Protein AF-A0A7S1JYP1-F1 (afdb_monomer)

Sequence (122 aa):
GSSADLWTPLATRCASAFRPQTQTCSFSGLKSCHGVPVICVLLDPFLTWFFDGTLLARMRSGRLEVVKGGKWDACSYRCSDGTTTKPLWLRCWTALEDPSFLRMSFDELRRRPPPQQTCTRQ

Nearest PDB structures (foldseek):
  8iwl-assembly1_A  TM=4.682E-01  e=1.081E+00  Acinetobacter baumannii
  4xf6-assembly1_A  TM=5.255E-01  e=4.972E+00  Thermococcus kodakarensis KOD1

Mean predicted aligned error: 10.31 Å

Radius of gyration: 16.15 Å; Cα contacts (8 Å, |Δi|>4): 175; chains: 1; bounding box: 33×37×52 Å

Secondary structure (DSSP, 8-state):
---------EEEEE-SEEETTTTEEEE--GGGGTT-SEEEEEETTTEEEEEEHHHHHT-TTS-EEEETTSTTSSTTTB---S---S-HHHHHHHHHH-TTS-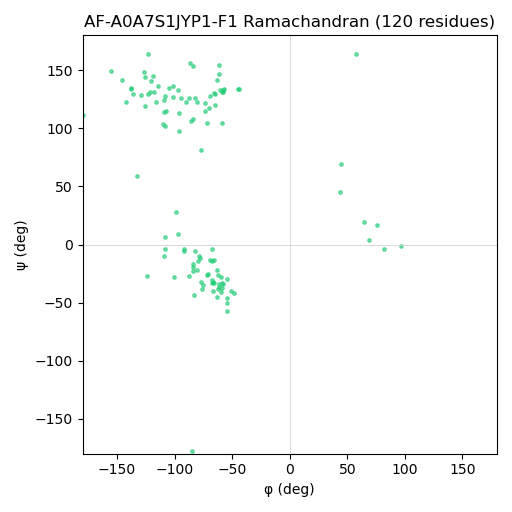HHHHHHHHTSPPPP------

pLDDT: mean 71.02, std 16.49, range [30.97, 91.56]

Structure (mmCIF, N/CA/C/O backbone):
data_AF-A0A7S1JYP1-F1
#
_entry.id   AF-A0A7S1JYP1-F1
#
loop_
_atom_site.group_PDB
_atom_site.id
_atom_site.type_symbol
_atom_site.label_atom_id
_atom_site.label_alt_id
_atom_site.label_comp_id
_atom_site.label_asym_id
_atom_site.label_entity_id
_atom_site.label_seq_id
_atom_site.pdbx_PDB_ins_code
_atom_site.Cartn_x
_atom_site.Cartn_y
_atom_site.Cartn_z
_atom_site.occupancy
_atom_site.B_iso_or_equiv
_atom_site.auth_seq_id
_atom_site.auth_comp_id
_atom_site.auth_asym_id
_atom_site.auth_atom_id
_atom_site.pdbx_PDB_model_num
ATOM 1 N N . GLY A 1 1 ? -0.613 21.383 25.897 1.00 31.00 1 GLY A N 1
ATOM 2 C CA . GLY A 1 1 ? 0.145 20.124 25.777 1.00 31.00 1 GLY A CA 1
ATOM 3 C C . GLY A 1 1 ? -0.118 19.564 24.403 1.00 31.00 1 GLY A C 1
ATOM 4 O O . GLY A 1 1 ? -1.269 19.602 23.993 1.00 31.00 1 GLY A O 1
ATOM 5 N N . SER A 1 2 ? 0.939 19.190 23.683 1.00 35.41 2 SER A N 1
ATOM 6 C CA . SER A 1 2 ? 0.939 18.833 22.260 1.00 35.41 2 SER A CA 1
ATOM 7 C C . SER A 1 2 ? -0.200 17.912 21.829 1.00 35.41 2 SER A C 1
ATOM 9 O O . SER A 1 2 ? -0.479 16.898 22.456 1.00 35.41 2 SER A O 1
ATOM 11 N N . SER A 1 3 ? -0.807 18.303 20.710 1.00 38.47 3 SER A N 1
ATOM 12 C CA . SER A 1 3 ? -1.856 17.616 19.966 1.00 38.47 3 SER A CA 1
ATOM 13 C C . SER A 1 3 ? -1.275 16.457 19.148 1.00 38.47 3 SER A C 1
ATOM 15 O O . SER A 1 3 ? -1.032 16.584 17.950 1.00 38.47 3 SER A O 1
ATOM 17 N N . ALA A 1 4 ? -1.051 15.334 19.804 1.00 41.31 4 ALA A N 1
ATOM 18 C CA . ALA A 1 4 ? -0.866 14.016 19.209 1.00 41.31 4 ALA A CA 1
ATOM 19 C C . ALA A 1 4 ? -1.582 13.088 20.210 1.00 41.31 4 ALA A C 1
ATOM 21 O O . ALA A 1 4 ? -1.409 13.248 21.409 1.00 41.31 4 ALA A O 1
ATOM 22 N N . ASP A 1 5 ? -2.575 12.270 19.890 1.00 46.22 5 ASP A N 1
ATOM 23 C CA . ASP A 1 5 ? -2.502 11.135 18.994 1.00 46.22 5 ASP A CA 1
ATOM 24 C C . ASP A 1 5 ? -3.904 10.509 18.931 1.00 46.22 5 ASP A C 1
ATOM 26 O O . ASP A 1 5 ? -4.370 9.908 19.895 1.00 46.22 5 ASP A O 1
ATOM 30 N N . LEU A 1 6 ? -4.581 10.610 17.792 1.00 43.78 6 LEU A N 1
ATOM 31 C CA . LEU A 1 6 ? -5.708 9.734 17.448 1.00 43.78 6 LEU A CA 1
ATOM 32 C C . LEU A 1 6 ? -5.481 9.257 16.015 1.00 43.78 6 LEU A C 1
ATOM 34 O O . LEU A 1 6 ? -6.247 9.534 15.097 1.00 43.78 6 LEU A O 1
ATOM 38 N N . TRP A 1 7 ? -4.347 8.588 15.811 1.00 53.94 7 TRP A N 1
ATOM 39 C CA . TRP A 1 7 ? -4.031 7.968 14.534 1.00 53.94 7 TRP A CA 1
ATOM 40 C C . TRP A 1 7 ? -4.974 6.785 14.331 1.00 53.94 7 TRP A C 1
ATOM 42 O O . TRP A 1 7 ? -5.097 5.916 15.196 1.00 53.94 7 TRP A O 1
ATOM 52 N N . THR A 1 8 ? -5.646 6.742 13.181 1.00 56.34 8 THR A N 1
ATOM 53 C CA . THR A 1 8 ? -6.283 5.523 12.680 1.00 56.34 8 THR A CA 1
ATOM 54 C C . THR A 1 8 ? -5.308 4.357 12.858 1.00 56.34 8 THR A C 1
ATOM 56 O O . THR A 1 8 ? -4.138 4.526 12.502 1.00 56.34 8 THR A O 1
ATOM 59 N N . PRO A 1 9 ? -5.730 3.191 13.386 1.00 65.12 9 PRO A N 1
ATOM 60 C CA . PRO A 1 9 ? -4.836 2.049 13.483 1.00 65.12 9 PRO A CA 1
ATOM 61 C C . PRO A 1 9 ? -4.357 1.691 12.073 1.00 65.12 9 PRO A C 1
ATOM 63 O O . PRO A 1 9 ? -5.117 1.175 11.256 1.00 65.12 9 PRO A O 1
ATOM 66 N N . LEU A 1 10 ? -3.105 2.042 11.787 1.00 74.19 10 LEU A N 1
ATOM 67 C CA . LEU A 1 10 ? -2.407 1.761 10.545 1.00 74.19 10 LEU A CA 1
ATOM 68 C C . LEU A 1 10 ? -1.386 0.679 10.856 1.00 74.19 10 LEU A C 1
ATOM 70 O O . LEU A 1 10 ? -0.441 0.900 11.615 1.00 74.19 10 LEU A O 1
ATOM 74 N N . ALA A 1 11 ? -1.565 -0.499 10.271 1.00 82.31 11 ALA A N 1
ATOM 75 C CA . ALA A 1 11 ? -0.543 -1.527 10.361 1.00 82.31 11 ALA A CA 1
ATOM 76 C C . ALA A 1 11 ? 0.454 -1.340 9.224 1.00 82.31 11 ALA A C 1
ATOM 78 O O . ALA A 1 11 ? 0.078 -1.326 8.054 1.00 82.31 11 ALA A O 1
ATOM 79 N N . THR A 1 12 ? 1.731 -1.252 9.576 1.00 82.00 12 THR A N 1
ATOM 80 C CA . THR A 1 12 ? 2.818 -1.110 8.607 1.00 82.00 12 THR A CA 1
ATOM 81 C C . THR A 1 12 ? 3.575 -2.426 8.462 1.00 82.00 12 THR A C 1
ATOM 83 O O . THR A 1 12 ? 3.877 -3.089 9.462 1.00 82.00 12 THR A O 1
ATOM 86 N N . ARG A 1 13 ? 3.875 -2.841 7.228 1.00 86.31 13 ARG A N 1
ATOM 87 C CA . ARG A 1 13 ? 4.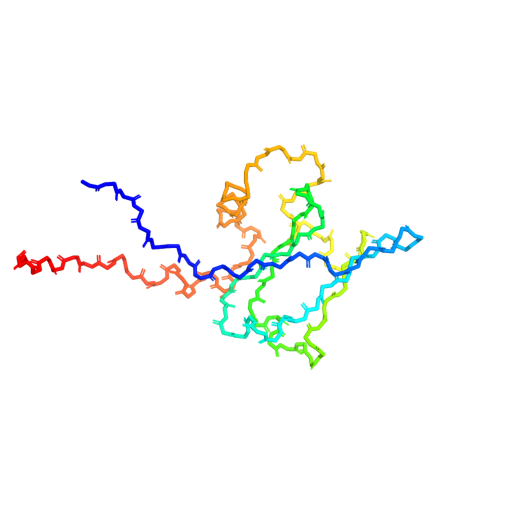623 -4.073 6.935 1.00 86.31 13 ARG A CA 1
ATOM 88 C C . ARG A 1 13 ? 5.672 -3.841 5.853 1.00 86.31 13 ARG A C 1
ATOM 90 O O . ARG A 1 13 ? 5.373 -3.330 4.780 1.00 86.31 13 ARG A O 1
ATOM 97 N N . CYS A 1 14 ? 6.901 -4.259 6.120 1.00 86.19 14 CYS A N 1
ATOM 98 C CA . CYS A 1 14 ? 7.966 -4.235 5.123 1.00 86.19 14 CYS A CA 1
ATOM 99 C C . CYS A 1 14 ? 7.911 -5.490 4.247 1.00 86.19 14 CYS A C 1
ATOM 101 O O . CYS A 1 14 ? 7.426 -6.543 4.676 1.00 86.19 14 CYS A O 1
ATOM 103 N N . ALA A 1 15 ? 8.415 -5.377 3.021 1.00 87.88 15 ALA A N 1
ATOM 104 C CA . ALA A 1 15 ? 8.584 -6.516 2.133 1.00 87.88 15 ALA A CA 1
ATOM 105 C C . ALA A 1 15 ? 9.489 -7.563 2.793 1.00 87.88 15 ALA A C 1
ATOM 107 O O . ALA A 1 15 ? 10.568 -7.246 3.290 1.00 87.88 15 ALA A O 1
ATOM 108 N N . SER A 1 16 ? 9.048 -8.818 2.789 1.00 88.75 16 SER A N 1
ATOM 109 C CA . SER A 1 16 ? 9.848 -9.949 3.259 1.00 88.75 16 SER A CA 1
ATOM 110 C C . SER A 1 16 ? 10.789 -10.485 2.185 1.00 88.75 16 SER A C 1
ATOM 112 O O . SER A 1 16 ? 11.789 -11.115 2.512 1.00 88.75 16 SER A O 1
ATOM 114 N N . ALA A 1 17 ? 10.490 -10.236 0.909 1.00 88.06 17 ALA A N 1
ATOM 115 C CA . ALA A 1 17 ? 11.393 -10.542 -0.193 1.00 88.06 17 ALA A CA 1
ATOM 116 C C . ALA A 1 17 ? 11.119 -9.648 -1.405 1.00 88.06 17 ALA A C 1
ATOM 118 O O . ALA A 1 17 ? 9.969 -9.296 -1.682 1.00 88.06 17 ALA A O 1
ATOM 119 N N . PHE A 1 18 ? 12.172 -9.371 -2.173 1.00 89.06 18 PHE A N 1
ATOM 120 C CA . PHE A 1 18 ? 12.090 -8.766 -3.497 1.00 89.06 18 PHE A CA 1
ATOM 121 C C . PHE A 1 18 ? 12.734 -9.687 -4.530 1.00 89.06 18 PHE A C 1
ATOM 123 O O . PHE A 1 18 ? 13.840 -10.182 -4.322 1.00 89.06 18 PHE A O 1
ATOM 130 N N . ARG A 1 19 ? 12.032 -9.931 -5.639 1.00 91.56 19 ARG A N 1
ATOM 131 C CA . ARG A 1 19 ? 12.510 -10.730 -6.773 1.00 91.56 19 ARG A CA 1
ATOM 132 C C . ARG A 1 19 ? 12.758 -9.800 -7.962 1.00 91.56 19 ARG A C 1
ATOM 134 O O . ARG A 1 19 ? 11.782 -9.395 -8.596 1.00 91.56 19 ARG A O 1
ATOM 141 N N . PRO A 1 20 ? 14.021 -9.458 -8.281 1.00 87.50 20 PRO A N 1
ATOM 142 C CA . PRO A 1 20 ? 14.335 -8.500 -9.339 1.00 87.50 20 PRO A CA 1
ATOM 143 C C . PRO A 1 20 ? 13.869 -8.942 -10.729 1.00 87.50 20 PRO A C 1
ATOM 145 O O . PRO A 1 20 ? 13.360 -8.116 -11.481 1.00 87.50 20 PRO A O 1
ATOM 148 N N . GLN A 1 21 ? 13.981 -10.237 -11.053 1.00 89.56 21 GLN A N 1
ATOM 149 C CA . GLN A 1 21 ? 13.657 -10.772 -12.385 1.00 89.56 21 GLN A CA 1
ATOM 150 C C . GLN A 1 21 ? 12.189 -10.547 -12.757 1.00 89.56 21 GLN A C 1
ATOM 152 O O . GLN A 1 21 ? 11.871 -10.271 -13.908 1.00 89.56 21 GLN A O 1
ATOM 157 N N . THR A 1 22 ? 11.299 -10.650 -11.773 1.00 88.00 22 THR A N 1
ATOM 158 C CA . THR A 1 22 ? 9.853 -10.482 -11.952 1.00 88.00 22 THR A CA 1
ATOM 159 C C . THR A 1 22 ? 9.338 -9.184 -11.337 1.00 88.00 22 THR A C 1
ATOM 161 O O . THR A 1 22 ? 8.130 -8.990 -11.254 1.00 88.00 22 THR A O 1
ATOM 164 N N . GLN A 1 23 ? 10.233 -8.320 -10.841 1.00 88.75 23 GLN A N 1
ATOM 165 C CA . GLN A 1 23 ? 9.909 -7.097 -10.096 1.00 88.75 23 GLN A CA 1
ATOM 166 C C . GLN A 1 23 ? 8.793 -7.318 -9.059 1.00 88.75 23 GLN A C 1
ATOM 168 O O . GLN A 1 23 ? 7.823 -6.563 -8.978 1.00 88.75 23 GLN A O 1
ATOM 173 N N . THR A 1 24 ? 8.900 -8.415 -8.302 1.00 90.06 24 THR A N 1
ATOM 174 C CA . THR A 1 24 ? 7.856 -8.872 -7.375 1.00 90.06 24 THR A CA 1
ATOM 175 C C . THR A 1 24 ? 8.275 -8.667 -5.929 1.00 90.06 24 THR A C 1
ATOM 177 O O . THR A 1 24 ? 9.322 -9.148 -5.502 1.00 90.06 24 THR A O 1
ATOM 180 N N . CYS A 1 25 ? 7.412 -8.018 -5.158 1.00 90.56 25 CYS A N 1
ATOM 181 C CA . CYS A 1 25 ? 7.541 -7.823 -3.722 1.00 90.56 25 CYS A CA 1
ATOM 182 C C . CYS A 1 25 ? 6.630 -8.815 -3.010 1.00 90.56 25 CYS A C 1
ATOM 184 O O . CYS A 1 25 ? 5.436 -8.875 -3.294 1.00 90.56 25 CYS A O 1
ATOM 186 N N . SER A 1 26 ? 7.174 -9.589 -2.080 1.00 90.31 26 SER A N 1
ATOM 187 C CA . SER A 1 26 ? 6.388 -10.440 -1.189 1.00 90.31 26 SER A CA 1
ATOM 188 C C . SER A 1 26 ? 6.252 -9.781 0.174 1.00 90.31 26 SER A C 1
ATOM 190 O O . SER A 1 26 ? 7.233 -9.304 0.735 1.00 90.31 26 SER A O 1
ATOM 192 N N . PHE A 1 27 ? 5.047 -9.824 0.725 1.00 90.12 27 PHE A N 1
ATOM 193 C CA . PHE A 1 27 ? 4.727 -9.405 2.082 1.00 90.12 27 PHE A CA 1
ATOM 194 C C . PHE A 1 27 ? 4.084 -10.584 2.802 1.00 90.12 27 PHE A C 1
ATOM 196 O O . PHE A 1 27 ? 3.156 -11.202 2.283 1.00 90.12 27 PHE A O 1
ATOM 203 N N . SER A 1 28 ? 4.576 -10.914 3.990 1.00 88.56 28 SER A N 1
ATOM 204 C CA . SER A 1 28 ? 4.104 -12.044 4.797 1.00 88.56 28 SER A CA 1
ATOM 205 C C . SER A 1 28 ? 3.654 -11.587 6.182 1.00 88.56 28 SER A C 1
ATOM 207 O O . SER A 1 28 ? 3.968 -10.483 6.620 1.00 88.56 28 SER A O 1
ATOM 209 N N . GLY A 1 29 ? 2.908 -12.442 6.886 1.00 82.88 29 GLY A N 1
ATOM 210 C CA . GLY A 1 29 ? 2.444 -12.145 8.244 1.00 82.88 29 GLY A CA 1
ATOM 211 C C . GLY A 1 29 ? 1.275 -11.158 8.301 1.00 82.88 29 GLY A C 1
ATOM 212 O O . GLY A 1 29 ? 0.977 -10.626 9.369 1.00 82.88 29 GLY A O 1
ATOM 213 N N . LEU A 1 30 ? 0.571 -10.936 7.185 1.00 84.25 30 LEU A N 1
ATOM 214 C CA . LEU A 1 30 ? -0.542 -9.981 7.109 1.00 84.25 30 LEU A CA 1
ATOM 215 C C . LEU A 1 30 ? -1.780 -10.427 7.901 1.00 84.25 30 LEU A C 1
ATOM 217 O O . LEU A 1 30 ? -2.635 -9.601 8.199 1.00 84.25 30 LEU A O 1
ATOM 221 N N . LYS A 1 31 ? -1.847 -11.698 8.331 1.00 82.31 31 LYS A N 1
ATOM 222 C CA . LYS A 1 31 ? -2.901 -12.185 9.244 1.00 82.31 31 LYS A CA 1
ATOM 223 C C . LYS A 1 31 ? -2.935 -11.429 10.568 1.00 82.31 31 LYS A C 1
ATOM 225 O O . LYS A 1 31 ? -4.001 -11.225 11.130 1.00 82.31 31 LYS A O 1
ATOM 230 N N . SER A 1 32 ? -1.773 -10.985 11.046 1.00 81.00 32 SER A N 1
ATOM 231 C CA . SER A 1 32 ? -1.673 -10.171 12.266 1.00 81.00 32 SER A CA 1
ATOM 232 C C . SER A 1 32 ? -2.327 -8.793 12.130 1.00 81.00 32 SER A C 1
ATOM 234 O O . SER A 1 32 ? -2.536 -8.119 13.130 1.00 81.00 32 SER A O 1
ATOM 236 N N . CYS A 1 33 ? -2.652 -8.374 10.906 1.00 78.44 33 CYS A N 1
ATOM 237 C CA . CYS A 1 33 ? -3.335 -7.120 10.620 1.00 78.44 33 CYS A CA 1
ATOM 238 C C . CYS A 1 33 ? -4.852 -7.308 10.438 1.00 78.44 33 CYS A C 1
ATOM 240 O O . CYS A 1 33 ? -5.532 -6.388 9.992 1.00 78.44 33 CYS A O 1
ATOM 242 N N . HIS A 1 34 ? -5.404 -8.492 10.730 1.00 75.12 34 HIS A N 1
ATOM 243 C CA . HIS A 1 34 ? -6.852 -8.696 10.690 1.00 75.12 34 HIS A CA 1
ATOM 244 C C . HIS A 1 34 ? -7.558 -7.721 11.643 1.00 75.12 34 HIS A C 1
ATOM 246 O O . HIS A 1 34 ? -7.145 -7.553 12.787 1.00 75.12 34 HIS A O 1
ATOM 252 N N . GLY A 1 35 ? -8.623 -7.076 11.159 1.00 73.88 35 GLY A N 1
ATOM 253 C CA . GLY A 1 35 ? -9.367 -6.061 11.914 1.00 73.88 35 GLY A CA 1
ATOM 254 C C . GLY A 1 35 ? -8.743 -4.662 11.893 1.00 73.88 35 GLY A C 1
ATOM 255 O O . GLY A 1 35 ? -9.346 -3.724 12.407 1.00 73.88 35 GLY A O 1
ATOM 256 N N . VAL A 1 36 ? -7.571 -4.491 11.274 1.00 79.56 36 VAL A N 1
ATOM 257 C CA . VAL A 1 36 ? -6.987 -3.170 11.024 1.00 79.56 36 VAL A CA 1
ATOM 258 C C . VAL A 1 36 ? -7.624 -2.598 9.759 1.00 79.56 36 VAL A C 1
ATOM 260 O O . VAL A 1 36 ? -7.571 -3.272 8.737 1.00 79.56 36 VAL A O 1
ATOM 263 N N . PRO A 1 37 ? -8.197 -1.383 9.775 1.00 72.25 37 PRO A N 1
ATOM 264 C CA . PRO A 1 37 ? -8.931 -0.836 8.633 1.00 72.25 37 PRO A CA 1
ATOM 265 C C . PRO A 1 37 ? -8.029 -0.563 7.426 1.00 72.25 37 PRO A C 1
ATOM 267 O O . PRO A 1 37 ? -8.468 -0.713 6.288 1.00 72.25 37 PRO A O 1
ATOM 270 N N . VAL A 1 38 ? -6.768 -0.190 7.666 1.00 73.69 38 VAL A N 1
ATOM 271 C CA . VAL A 1 38 ? -5.814 0.186 6.620 1.00 73.69 38 VAL A CA 1
ATOM 272 C C . VAL A 1 38 ? -4.450 -0.421 6.904 1.00 73.69 38 VAL A C 1
ATOM 274 O O . VAL A 1 38 ? -3.936 -0.365 8.023 1.00 73.69 38 VAL A O 1
ATOM 277 N N . ILE A 1 39 ? -3.839 -0.988 5.870 1.00 80.00 39 ILE A N 1
ATOM 278 C CA . ILE A 1 39 ? -2.547 -1.658 5.964 1.00 80.00 39 ILE A CA 1
ATOM 279 C C . ILE A 1 39 ? -1.606 -1.036 4.940 1.00 80.00 39 ILE A C 1
ATOM 281 O O . ILE A 1 39 ? -1.869 -1.082 3.742 1.00 80.00 39 ILE A O 1
ATOM 285 N N . CYS A 1 40 ? -0.508 -0.462 5.424 1.00 82.94 40 CYS A N 1
ATOM 286 C CA . CYS A 1 40 ? 0.560 0.106 4.615 1.00 82.94 40 CYS A CA 1
ATOM 287 C C . CYS A 1 40 ? 1.652 -0.943 4.410 1.00 82.94 40 CYS A C 1
ATOM 289 O O . CYS A 1 40 ? 2.168 -1.509 5.379 1.00 82.94 40 CYS A O 1
ATOM 291 N N . VAL A 1 41 ? 2.020 -1.203 3.158 1.00 83.44 41 VAL A N 1
ATOM 292 C CA . VAL A 1 41 ? 3.131 -2.096 2.834 1.00 83.44 41 VAL A CA 1
ATOM 293 C C . VAL A 1 41 ? 4.210 -1.368 2.045 1.00 83.44 41 VAL A C 1
ATOM 295 O O . VAL A 1 41 ? 3.915 -0.533 1.188 1.00 83.44 41 VAL A O 1
ATOM 298 N N . LEU A 1 42 ? 5.468 -1.669 2.359 1.00 84.00 42 LEU A N 1
ATOM 299 C CA . LEU A 1 42 ? 6.629 -0.904 1.900 1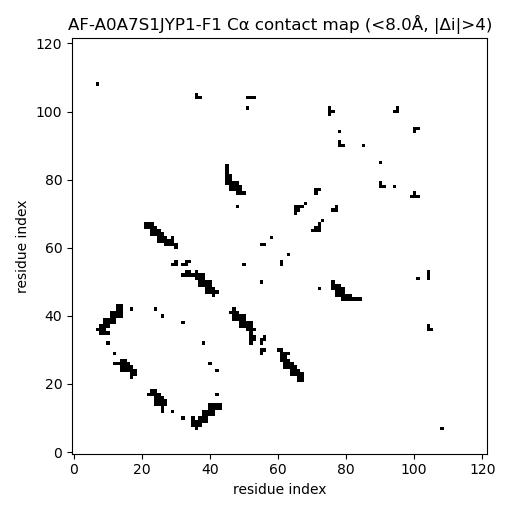.00 84.00 42 LEU A CA 1
ATOM 300 C C . LEU A 1 42 ? 7.690 -1.811 1.280 1.00 84.00 42 LEU A C 1
ATOM 302 O O . LEU A 1 42 ? 8.132 -2.769 1.920 1.00 84.00 42 LEU A O 1
ATOM 306 N N . LEU A 1 43 ? 8.137 -1.482 0.069 1.00 81.56 43 LEU A N 1
ATOM 307 C CA . LEU A 1 43 ? 9.351 -2.045 -0.524 1.00 81.56 43 LEU A CA 1
ATOM 308 C C . LEU A 1 43 ? 10.423 -0.959 -0.537 1.00 81.56 43 LEU A C 1
ATOM 310 O O . LEU A 1 43 ? 10.399 -0.099 -1.420 1.00 81.56 43 LEU A O 1
ATOM 314 N N . ASP A 1 44 ? 11.357 -1.029 0.417 1.00 67.19 44 ASP A N 1
ATOM 315 C CA . ASP A 1 44 ? 12.348 0.034 0.656 1.00 67.19 44 ASP A CA 1
ATOM 316 C C . ASP A 1 44 ? 11.621 1.379 0.945 1.00 67.19 44 ASP A C 1
ATOM 318 O O . ASP A 1 44 ? 10.411 1.489 0.731 1.00 67.19 44 ASP A O 1
ATOM 322 N N . PRO A 1 45 ? 12.221 2.443 1.500 1.00 65.31 45 PRO A N 1
ATOM 323 C CA . PRO A 1 45 ? 11.427 3.567 2.000 1.00 65.31 45 PRO A C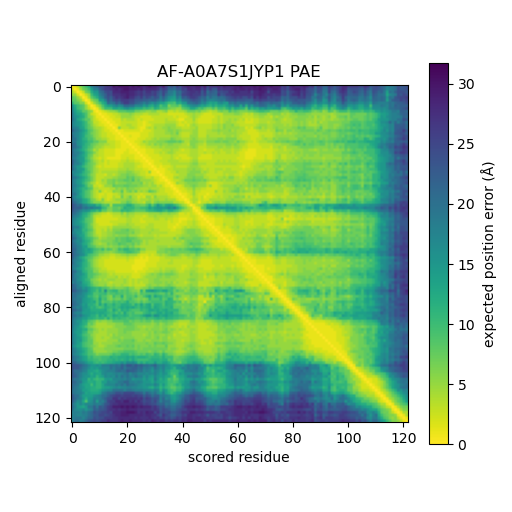A 1
ATOM 324 C C . PRO A 1 45 ? 10.707 4.351 0.892 1.00 65.31 45 PRO A C 1
ATOM 326 O O . PRO A 1 45 ? 9.934 5.253 1.215 1.00 65.31 45 PRO A O 1
ATOM 329 N N . PHE A 1 46 ? 10.914 4.013 -0.383 1.00 72.00 46 PHE A N 1
ATOM 330 C CA . PHE A 1 46 ? 10.457 4.763 -1.547 1.00 72.00 46 PHE A CA 1
ATOM 331 C C . PHE A 1 46 ? 9.196 4.215 -2.213 1.00 72.00 46 PHE A C 1
ATOM 333 O O . PHE A 1 46 ? 8.458 5.008 -2.798 1.00 72.00 46 PHE A O 1
ATOM 340 N N . LEU A 1 47 ? 8.902 2.912 -2.129 1.00 83.00 47 LEU A N 1
ATOM 341 C CA . LEU A 1 47 ? 7.688 2.330 -2.715 1.00 83.00 47 LEU A CA 1
ATOM 342 C C . LEU A 1 47 ? 6.704 1.917 -1.626 1.00 83.00 47 LEU A C 1
ATOM 344 O O . LEU A 1 47 ? 7.036 1.172 -0.706 1.00 83.00 47 LEU A O 1
ATOM 348 N N . THR A 1 48 ? 5.485 2.439 -1.718 1.00 85.12 48 THR A N 1
ATOM 349 C CA . THR A 1 48 ? 4.454 2.287 -0.695 1.00 85.12 48 THR A CA 1
ATOM 350 C C . THR A 1 48 ? 3.111 2.016 -1.339 1.00 85.12 48 THR A C 1
ATOM 352 O O . THR A 1 48 ? 2.698 2.729 -2.257 1.00 85.12 48 THR A O 1
ATOM 355 N N . TRP A 1 49 ? 2.412 1.024 -0.803 1.00 86.94 49 TRP A N 1
ATOM 356 C CA . TRP A 1 49 ? 1.040 0.708 -1.169 1.00 86.94 49 TRP A CA 1
ATOM 357 C C . TRP A 1 49 ? 0.170 0.669 0.083 1.00 86.94 49 TRP A C 1
ATOM 359 O O . TRP A 1 49 ? 0.655 0.269 1.145 1.00 86.94 49 TRP A O 1
ATOM 369 N N . PH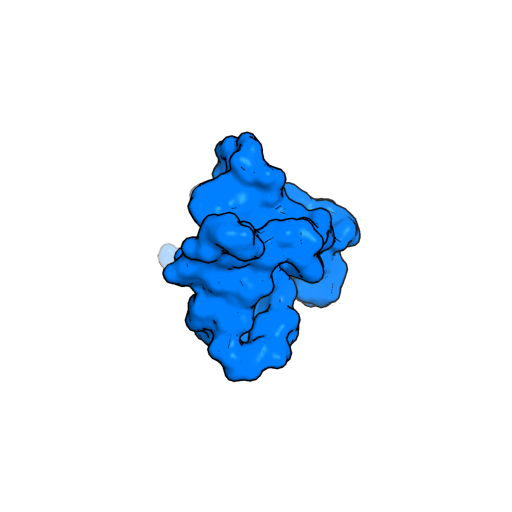E A 1 50 ? -1.109 1.028 -0.034 1.00 84.94 50 PHE A N 1
ATOM 370 C CA . PHE A 1 50 ? -2.074 0.763 1.030 1.00 84.94 50 PHE A CA 1
ATOM 371 C C . PHE A 1 50 ? -3.184 -0.143 0.548 1.00 84.94 50 PHE A C 1
ATOM 373 O O . PHE A 1 50 ? -3.653 -0.081 -0.587 1.00 84.94 50 PHE A O 1
ATOM 380 N N . PHE A 1 51 ? -3.612 -0.977 1.480 1.00 82.25 51 PHE A N 1
ATOM 381 C CA . PHE A 1 51 ? -4.664 -1.940 1.286 1.00 82.25 51 PHE A CA 1
ATOM 382 C C . PHE A 1 51 ? -5.725 -1.757 2.354 1.00 82.25 51 PHE A C 1
ATOM 384 O O . PHE A 1 51 ? -5.430 -1.489 3.520 1.00 82.25 51 PHE A O 1
ATOM 391 N N . ASP A 1 52 ? -6.963 -1.966 1.930 1.00 77.75 52 ASP A N 1
ATOM 392 C CA . ASP A 1 52 ? -8.093 -2.154 2.821 1.00 77.75 52 ASP A CA 1
ATOM 393 C C . ASP A 1 52 ? -7.854 -3.388 3.708 1.00 77.75 52 ASP A C 1
ATOM 395 O O . ASP A 1 52 ? -7.492 -4.467 3.222 1.00 77.75 52 ASP A O 1
ATOM 399 N N . GLY A 1 53 ? -8.092 -3.250 5.008 1.00 75.25 53 GLY A N 1
ATOM 400 C CA . GLY A 1 53 ? -8.055 -4.352 5.965 1.00 75.25 53 GLY A CA 1
ATOM 401 C C . GLY A 1 53 ? -8.887 -5.565 5.567 1.00 75.25 53 GLY A C 1
ATOM 402 O O . GLY A 1 53 ? -8.457 -6.712 5.716 1.00 75.25 53 GLY A O 1
ATOM 403 N N . THR A 1 54 ? -10.074 -5.322 5.012 1.00 76.44 54 THR A N 1
ATOM 404 C CA . THR A 1 54 ? -11.011 -6.355 4.555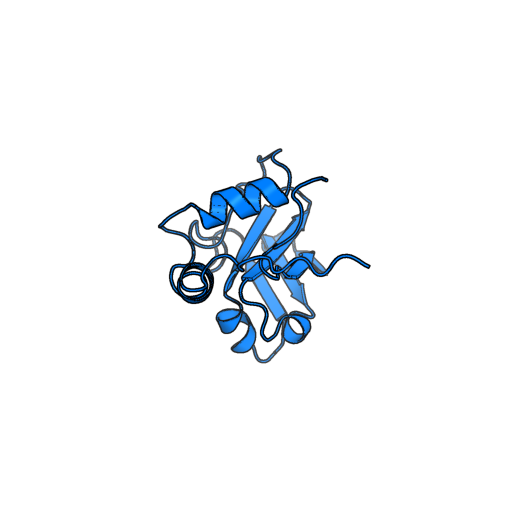 1.00 76.44 54 THR A CA 1
ATOM 405 C C . THR A 1 54 ? -10.470 -7.127 3.356 1.00 76.44 54 THR A C 1
ATOM 407 O O . THR A 1 54 ? -10.738 -8.323 3.211 1.00 76.44 54 THR A O 1
ATOM 410 N N . LEU A 1 55 ? -9.653 -6.482 2.518 1.00 77.31 55 LEU A N 1
ATOM 411 C CA . LEU A 1 55 ? -9.003 -7.126 1.382 1.00 77.31 55 LEU A CA 1
ATOM 412 C C . LEU A 1 55 ? -7.989 -8.166 1.857 1.00 77.31 55 LEU A C 1
ATOM 414 O O . LEU A 1 55 ? -7.921 -9.262 1.301 1.00 77.31 55 LEU A O 1
ATOM 418 N N . LEU A 1 56 ? -7.253 -7.851 2.923 1.00 73.38 56 LEU A N 1
ATOM 419 C CA . LEU A 1 56 ? -6.291 -8.769 3.526 1.00 73.38 56 LEU A CA 1
ATOM 420 C C . LEU A 1 56 ? -6.959 -9.850 4.379 1.00 73.38 56 LEU A C 1
ATOM 422 O O . LEU A 1 56 ? -6.506 -10.992 4.342 1.00 73.38 56 LEU A O 1
ATOM 426 N N . ALA A 1 57 ? -8.090 -9.558 5.028 1.00 71.12 57 ALA A N 1
ATOM 427 C CA . ALA A 1 57 ? -8.900 -10.570 5.715 1.00 71.12 57 ALA A CA 1
ATOM 428 C C . ALA A 1 57 ? -9.397 -11.683 4.768 1.00 71.12 57 ALA A C 1
ATOM 430 O O . ALA A 1 57 ? -9.583 -12.827 5.182 1.00 71.12 57 ALA A O 1
ATOM 431 N N . ARG A 1 58 ? -9.570 -11.375 3.475 1.00 79.62 58 ARG A N 1
ATOM 432 C CA . ARG A 1 58 ? -9.930 -12.355 2.436 1.00 79.62 58 ARG A CA 1
ATOM 433 C C . ARG A 1 58 ? -8.747 -13.217 1.970 1.00 79.62 58 ARG A C 1
ATOM 435 O O . ARG A 1 58 ? -8.959 -14.217 1.283 1.00 79.62 58 ARG A O 1
ATOM 442 N N . MET A 1 59 ? -7.504 -12.881 2.327 1.00 80.50 59 MET A N 1
ATOM 443 C CA . MET A 1 59 ? -6.317 -13.637 1.912 1.00 80.50 59 MET A CA 1
ATOM 444 C C . MET A 1 59 ? -6.030 -14.811 2.854 1.00 80.50 59 MET A C 1
ATOM 446 O O . MET A 1 59 ? -5.471 -14.659 3.938 1.00 80.50 59 MET A O 1
ATOM 450 N N . ARG A 1 60 ? -6.316 -16.034 2.392 1.00 76.31 60 ARG A N 1
ATOM 451 C CA . ARG A 1 60 ? -6.152 -17.273 3.180 1.00 76.31 60 ARG A CA 1
ATOM 452 C C . ARG A 1 60 ? -4.722 -17.512 3.692 1.00 76.31 60 ARG A C 1
ATOM 454 O O . ARG A 1 60 ? -4.527 -18.056 4.783 1.00 76.31 60 ARG A O 1
ATOM 461 N N . SER A 1 61 ? -3.715 -17.108 2.919 1.00 83.56 61 SER A N 1
ATOM 462 C CA . SER A 1 61 ? -2.294 -17.313 3.228 1.00 83.56 61 SER A CA 1
ATOM 463 C C . SER A 1 61 ? -1.707 -16.246 4.156 1.00 83.56 61 SER A C 1
ATOM 465 O O . SER A 1 61 ? -0.675 -16.495 4.774 1.00 83.56 61 SER A O 1
ATOM 467 N N . GLY A 1 62 ? -2.332 -15.067 4.287 1.00 83.12 62 GLY A N 1
ATOM 468 C CA . GLY A 1 62 ? -1.686 -13.918 4.934 1.00 83.12 62 GLY A CA 1
ATOM 469 C C . GLY A 1 62 ? -0.458 -13.398 4.191 1.00 83.12 62 GLY A C 1
ATOM 470 O O . GLY A 1 62 ? 0.398 -12.755 4.805 1.00 83.12 62 GLY A O 1
ATOM 471 N N . ARG A 1 63 ? -0.343 -13.745 2.905 1.00 87.75 63 ARG A N 1
ATOM 472 C CA . ARG A 1 63 ? 0.740 -13.342 2.021 1.00 87.75 63 ARG A CA 1
ATOM 473 C C . ARG A 1 63 ? 0.165 -12.526 0.874 1.00 87.75 63 ARG A C 1
ATOM 475 O O . ARG A 1 63 ? -0.780 -12.969 0.226 1.00 87.75 63 ARG A O 1
ATOM 482 N N . LEU A 1 64 ? 0.776 -11.380 0.619 1.00 89.25 64 LEU A N 1
ATOM 483 C CA . LEU A 1 64 ? 0.497 -10.524 -0.525 1.00 89.25 64 LEU A CA 1
ATOM 484 C C . LEU A 1 64 ? 1.729 -10.503 -1.426 1.00 89.25 64 LEU A C 1
ATOM 486 O O . LEU A 1 64 ? 2.853 -10.365 -0.944 1.00 89.25 64 LEU A O 1
ATOM 490 N N . GLU A 1 65 ? 1.511 -10.617 -2.729 1.00 90.94 65 GLU A N 1
ATOM 491 C CA . GLU A 1 65 ? 2.542 -10.387 -3.735 1.00 90.94 65 GLU A CA 1
ATOM 492 C C . GLU A 1 65 ? 2.146 -9.185 -4.586 1.00 90.94 65 GLU A C 1
ATOM 494 O O . GLU A 1 65 ? 1.068 -9.164 -5.179 1.00 90.94 65 GLU A O 1
ATOM 499 N N . VAL A 1 66 ? 3.017 -8.180 -4.631 1.00 89.44 66 VAL A N 1
ATOM 500 C CA . VAL A 1 66 ? 2.861 -7.001 -5.483 1.00 89.44 66 VAL A CA 1
ATOM 501 C C . VAL A 1 66 ? 3.896 -7.091 -6.592 1.00 89.44 66 VAL A C 1
ATOM 503 O O . VAL A 1 66 ? 5.097 -7.043 -6.341 1.00 89.44 66 VAL A O 1
ATOM 506 N N . VAL A 1 67 ? 3.423 -7.256 -7.821 1.00 89.81 67 VAL A N 1
ATOM 507 C CA . VAL A 1 67 ? 4.250 -7.264 -9.032 1.00 89.81 67 VAL A CA 1
ATOM 508 C C . VAL A 1 67 ? 4.190 -5.870 -9.642 1.00 89.81 67 VAL A C 1
ATOM 510 O O . VAL A 1 67 ? 3.090 -5.332 -9.775 1.00 89.81 67 VAL A O 1
ATOM 513 N N . LYS A 1 68 ? 5.333 -5.288 -10.021 1.00 85.69 68 LYS A N 1
ATOM 514 C CA . LYS A 1 68 ? 5.355 -3.989 -10.709 1.00 85.69 68 LYS A CA 1
ATOM 515 C C . LYS A 1 68 ? 4.554 -4.050 -12.016 1.00 85.69 68 LYS A C 1
ATOM 517 O O . LYS A 1 68 ? 4.708 -4.987 -12.794 1.00 85.69 68 LYS A O 1
ATOM 522 N N . GLY A 1 69 ? 3.675 -3.072 -12.234 1.00 84.06 69 GLY A N 1
ATOM 523 C CA . GLY A 1 69 ? 2.702 -3.057 -13.335 1.00 84.06 69 GLY A CA 1
ATOM 524 C C . GLY A 1 69 ? 1.583 -4.103 -13.215 1.00 84.06 69 GLY A C 1
ATOM 525 O O . GLY A 1 69 ? 0.771 -4.247 -14.124 1.00 84.06 69 GLY A O 1
ATOM 526 N N . GLY A 1 70 ? 1.538 -4.856 -12.115 1.00 87.25 70 GLY A N 1
ATOM 527 C CA . GLY A 1 70 ? 0.509 -5.850 -11.848 1.00 87.25 70 GLY A CA 1
ATOM 528 C C . GLY A 1 70 ? -0.749 -5.250 -11.220 1.00 87.25 70 GLY A C 1
ATOM 529 O O . GLY A 1 70 ? -0.843 -4.058 -10.942 1.00 87.25 70 GLY A O 1
ATOM 530 N N . LYS A 1 71 ? -1.712 -6.126 -10.913 1.00 83.94 71 LYS A N 1
ATOM 531 C CA . LYS A 1 71 ? -3.024 -5.770 -10.340 1.00 83.94 71 LYS A CA 1
ATOM 532 C C . LYS A 1 71 ? -2.951 -4.823 -9.134 1.00 83.94 71 LYS A C 1
ATOM 534 O O . LYS A 1 71 ? -3.783 -3.934 -8.999 1.00 83.94 71 LYS A O 1
ATOM 539 N N . TRP A 1 72 ? -1.996 -5.061 -8.239 1.00 83.38 72 TRP A N 1
ATOM 540 C CA . TRP A 1 72 ? -1.855 -4.322 -6.980 1.00 83.38 72 TRP A CA 1
ATOM 541 C C . TRP A 1 72 ? -0.925 -3.109 -7.087 1.00 83.38 72 TRP A C 1
ATOM 543 O O . TRP A 1 72 ? -0.831 -2.341 -6.138 1.00 83.38 72 TRP A O 1
ATOM 553 N N . ASP A 1 73 ? -0.271 -2.919 -8.235 1.00 82.88 73 ASP A N 1
ATOM 554 C CA . ASP A 1 73 ? 0.606 -1.780 -8.525 1.00 82.88 73 ASP A CA 1
ATOM 555 C C . ASP A 1 73 ? -0.111 -0.698 -9.356 1.00 82.88 73 ASP A C 1
ATOM 557 O O . ASP A 1 73 ? 0.499 0.023 -10.140 1.00 82.88 73 ASP A O 1
ATOM 561 N N . ALA A 1 74 ? -1.434 -0.603 -9.208 1.00 76.19 74 ALA A N 1
ATOM 562 C CA . ALA A 1 74 ? -2.252 0.443 -9.814 1.00 76.19 74 ALA A CA 1
ATOM 563 C C . ALA A 1 74 ? -2.301 1.699 -8.924 1.00 76.19 74 ALA A C 1
ATOM 565 O O . ALA A 1 74 ? -2.160 1.604 -7.701 1.00 76.19 74 ALA A O 1
ATOM 566 N N . CYS A 1 75 ? -2.582 2.867 -9.518 1.00 62.47 75 CYS A N 1
ATOM 567 C CA . CYS A 1 75 ? -2.666 4.157 -8.809 1.00 62.47 75 CYS A CA 1
ATOM 568 C C . CYS A 1 75 ? -3.636 4.139 -7.618 1.00 62.47 75 CYS A C 1
ATOM 570 O O . CYS A 1 75 ? -3.406 4.817 -6.628 1.00 62.47 75 CYS A O 1
ATOM 572 N N . SER A 1 76 ? -4.685 3.313 -7.672 1.00 68.56 76 SER A N 1
ATOM 573 C CA . SER A 1 76 ? -5.662 3.172 -6.585 1.00 68.56 76 SER A CA 1
ATOM 574 C C . SER A 1 76 ? -5.100 2.537 -5.306 1.00 68.56 76 SER A C 1
ATOM 576 O O . SER A 1 76 ? -5.763 2.579 -4.276 1.00 68.56 76 SER A O 1
ATOM 578 N N . TYR A 1 77 ? -3.917 1.920 -5.371 1.00 68.44 77 TYR A N 1
ATOM 579 C CA . TYR A 1 77 ? -3.257 1.268 -4.235 1.00 68.44 77 TYR A CA 1
ATOM 580 C C . TYR A 1 77 ? -1.847 1.806 -3.985 1.00 68.44 77 TYR A C 1
ATOM 582 O O . TYR A 1 77 ? -1.368 1.740 -2.856 1.00 68.44 77 TYR A O 1
ATOM 590 N N . ARG A 1 78 ? -1.172 2.319 -5.021 1.00 76.50 78 ARG A N 1
ATOM 591 C CA . ARG A 1 78 ? 0.207 2.813 -4.966 1.00 76.50 78 ARG A CA 1
ATOM 592 C C . ARG A 1 78 ? 0.244 4.299 -4.613 1.00 76.50 78 ARG A C 1
ATOM 594 O O . ARG A 1 78 ? -0.278 5.125 -5.350 1.00 76.50 78 ARG A O 1
ATOM 601 N N . CYS A 1 79 ? 0.947 4.639 -3.537 1.00 73.00 79 CYS A N 1
ATOM 602 C CA . CYS A 1 79 ? 1.022 6.011 -3.015 1.00 73.00 79 CYS A CA 1
ATOM 603 C C . CYS A 1 79 ? 2.374 6.682 -3.237 1.00 73.00 79 CYS A C 1
ATOM 605 O O . CYS A 1 79 ? 2.565 7.842 -2.877 1.00 73.00 79 CYS A O 1
ATOM 607 N N . SER A 1 80 ? 3.333 5.953 -3.796 1.00 73.31 80 SER A N 1
ATOM 608 C CA . SER A 1 80 ? 4.598 6.524 -4.222 1.00 73.31 80 SER A CA 1
ATOM 609 C C . SER A 1 80 ? 5.110 5.818 -5.464 1.00 73.31 80 SER A C 1
ATOM 611 O O . SER A 1 80 ? 5.016 4.604 -5.628 1.00 73.31 80 SER A O 1
ATOM 613 N N . ASP A 1 81 ? 5.683 6.599 -6.358 1.00 69.12 81 ASP A N 1
ATOM 614 C CA . ASP A 1 81 ? 6.293 6.159 -7.607 1.00 69.12 81 ASP A CA 1
ATOM 615 C C . ASP A 1 81 ? 7.733 5.642 -7.426 1.00 69.12 81 ASP A C 1
ATOM 617 O O . ASP A 1 81 ? 8.295 5.076 -8.359 1.00 69.12 81 ASP A O 1
ATOM 621 N N . GLY A 1 82 ? 8.302 5.747 -6.220 1.00 68.50 82 GLY A N 1
ATOM 622 C CA . GLY A 1 82 ? 9.700 5.412 -5.935 1.00 68.50 82 GLY A CA 1
ATOM 623 C C . GLY A 1 82 ? 10.635 6.622 -5.952 1.00 68.50 82 GLY A C 1
ATOM 624 O O . GLY A 1 82 ? 11.818 6.465 -5.675 1.00 68.50 82 GLY A O 1
ATOM 625 N N . THR A 1 83 ? 10.119 7.822 -6.238 1.00 68.69 83 THR A N 1
ATOM 626 C CA . THR A 1 83 ? 10.883 9.084 -6.219 1.00 68.69 83 THR A CA 1
ATOM 627 C C . THR A 1 83 ? 10.496 9.987 -5.045 1.00 68.69 83 THR A C 1
ATOM 629 O O . THR A 1 83 ? 11.174 10.967 -4.741 1.00 68.69 83 THR A O 1
ATOM 632 N N . THR A 1 84 ? 9.415 9.642 -4.340 1.00 72.00 84 THR A N 1
ATOM 633 C CA . THR A 1 84 ? 8.918 10.412 -3.201 1.00 72.00 84 THR A CA 1
ATOM 634 C C . THR A 1 84 ? 9.904 10.423 -2.033 1.00 72.00 84 THR A C 1
ATOM 636 O O . THR A 1 84 ? 10.179 9.396 -1.416 1.00 72.00 84 THR A O 1
ATOM 639 N N . THR A 1 85 ? 10.335 11.627 -1.659 1.00 74.88 85 THR A N 1
ATOM 640 C CA . THR A 1 85 ? 11.138 11.914 -0.458 1.00 74.88 85 THR A CA 1
ATOM 641 C C . THR A 1 85 ? 10.289 12.263 0.770 1.00 74.88 85 THR A C 1
ATOM 643 O O . THR A 1 85 ? 10.821 12.456 1.863 1.00 74.88 85 THR A O 1
ATOM 646 N N . LYS A 1 86 ? 8.959 12.347 0.619 1.00 77.56 86 LYS A N 1
ATOM 647 C CA . LYS A 1 86 ? 8.042 12.671 1.719 1.00 77.56 86 LYS A CA 1
ATOM 648 C C . LYS A 1 86 ? 8.097 11.595 2.817 1.00 77.56 86 LYS A C 1
ATOM 650 O O . LYS A 1 86 ? 8.124 10.395 2.513 1.00 77.56 86 LYS A O 1
ATOM 655 N N . PRO A 1 87 ? 8.030 11.990 4.100 1.00 76.94 87 PRO A N 1
ATOM 656 C CA . PRO A 1 87 ? 7.977 11.034 5.197 1.00 76.94 87 PRO A CA 1
ATOM 657 C C . PRO A 1 87 ? 6.720 10.159 5.098 1.00 76.94 87 PRO A C 1
ATOM 659 O O . PRO A 1 87 ? 5.711 10.554 4.508 1.00 76.94 87 PRO A O 1
ATOM 662 N N . LEU A 1 88 ? 6.782 8.951 5.666 1.00 72.69 88 LEU A N 1
ATOM 663 C CA . LEU A 1 88 ? 5.705 7.959 5.568 1.00 72.69 88 LEU A CA 1
ATOM 664 C C . LEU A 1 88 ? 4.356 8.516 6.036 1.00 72.69 88 LEU A C 1
ATOM 666 O O . LEU A 1 88 ? 3.376 8.378 5.318 1.00 72.69 88 LEU A O 1
ATOM 670 N N . TRP A 1 89 ? 4.314 9.208 7.176 1.00 74.31 89 TRP A N 1
ATOM 671 C CA . TRP A 1 89 ? 3.076 9.781 7.714 1.00 74.31 89 TRP A CA 1
ATOM 672 C C . TRP A 1 89 ? 2.405 10.767 6.744 1.00 74.31 89 TRP A C 1
ATOM 674 O O . TRP A 1 89 ? 1.185 10.762 6.618 1.00 74.31 89 TRP A O 1
ATOM 684 N N . LEU A 1 90 ? 3.191 11.566 6.012 1.00 75.81 90 LEU A N 1
ATOM 685 C CA . LEU A 1 90 ? 2.669 12.544 5.058 1.00 75.81 90 LEU A CA 1
ATOM 686 C C . LEU A 1 90 ? 2.167 11.858 3.784 1.00 75.81 90 LEU A C 1
ATOM 688 O O . LEU A 1 90 ? 1.168 12.281 3.206 1.00 75.81 90 LEU A O 1
ATOM 692 N N . ARG A 1 91 ? 2.832 10.775 3.363 1.00 75.06 91 ARG A N 1
ATOM 693 C CA . ARG A 1 91 ? 2.339 9.907 2.284 1.00 75.06 91 ARG A CA 1
ATOM 694 C C . ARG A 1 91 ? 1.025 9.242 2.662 1.00 75.06 91 ARG A C 1
ATOM 696 O O . ARG A 1 91 ? 0.109 9.260 1.851 1.00 75.06 91 ARG A O 1
ATOM 703 N N . CYS A 1 92 ? 0.931 8.710 3.885 1.00 73.00 92 CYS A N 1
ATOM 704 C CA . CYS A 1 92 ? -0.315 8.177 4.425 1.00 73.00 92 CYS A CA 1
ATOM 705 C C . CYS A 1 92 ? -1.399 9.243 4.337 1.00 73.00 92 CYS A C 1
ATOM 707 O O . CYS A 1 92 ? -2.390 9.022 3.661 1.00 73.00 92 CYS A O 1
ATOM 709 N N . TRP A 1 93 ? -1.165 10.414 4.937 1.00 74.38 93 TRP A N 1
ATOM 710 C CA . TRP A 1 93 ? -2.130 11.510 4.972 1.00 74.38 93 TRP A CA 1
ATOM 711 C C . TRP A 1 93 ? -2.623 11.915 3.580 1.00 74.38 93 TRP A C 1
ATOM 713 O O . TRP A 1 93 ? -3.825 11.938 3.342 1.00 74.38 93 TRP A O 1
ATOM 723 N N . THR A 1 94 ? -1.697 12.142 2.641 1.00 75.81 94 THR A N 1
ATOM 724 C CA . THR A 1 94 ? -2.036 12.522 1.258 1.00 75.81 94 THR A CA 1
ATOM 725 C C . THR A 1 94 ? -2.898 11.451 0.586 1.00 75.81 94 THR A C 1
ATOM 727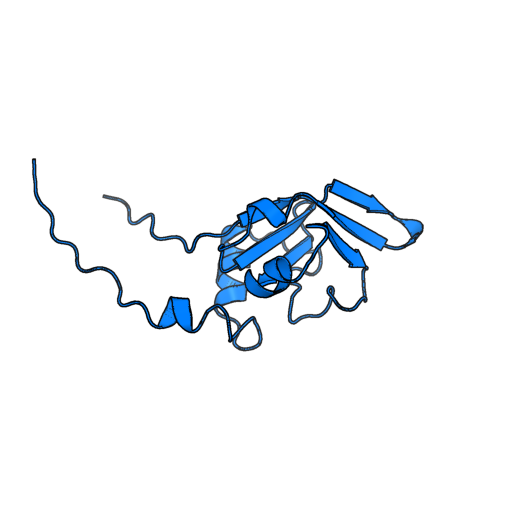 O O . THR A 1 94 ? -3.859 11.776 -0.102 1.00 75.81 94 THR A O 1
ATOM 730 N N . ALA A 1 95 ? -2.584 10.171 0.807 1.00 72.75 95 ALA A N 1
ATOM 731 C CA . ALA A 1 95 ? -3.378 9.075 0.268 1.00 72.75 95 ALA A CA 1
ATOM 732 C C . ALA A 1 95 ? -4.792 9.032 0.873 1.00 72.75 95 ALA A C 1
ATOM 734 O O . ALA A 1 95 ? -5.734 8.701 0.170 1.00 72.75 95 ALA A O 1
ATOM 735 N N . LEU A 1 96 ? -4.972 9.408 2.146 1.00 70.44 96 LEU A N 1
ATOM 736 C CA . LEU A 1 96 ? -6.299 9.443 2.783 1.00 70.44 96 LEU A CA 1
ATOM 737 C C . LEU A 1 96 ? -7.184 10.593 2.284 1.00 70.44 96 LEU A C 1
ATOM 739 O O . LEU A 1 96 ? -8.410 10.513 2.372 1.00 70.44 96 LEU A O 1
ATOM 743 N N . GLU A 1 97 ? -6.575 11.675 1.804 1.00 73.44 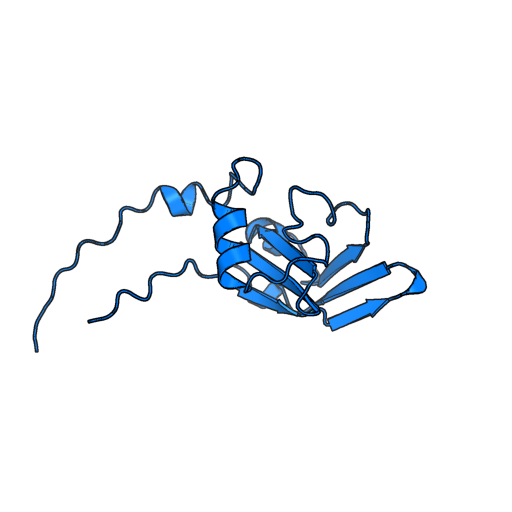97 GLU A N 1
ATOM 744 C CA . GLU A 1 97 ? -7.293 12.817 1.231 1.00 73.44 97 GLU A CA 1
ATOM 745 C C . GLU A 1 97 ? -7.729 12.573 -0.219 1.00 73.44 97 GLU A C 1
ATOM 747 O O . GLU A 1 97 ? -8.682 13.206 -0.677 1.00 73.44 97 GLU A O 1
ATOM 752 N N . ASP A 1 98 ? -7.078 11.646 -0.927 1.00 69.88 98 ASP A N 1
ATOM 753 C CA . ASP A 1 98 ? -7.365 11.351 -2.328 1.00 69.88 98 ASP A CA 1
ATOM 754 C C . ASP A 1 98 ? -8.740 10.656 -2.488 1.00 69.88 98 ASP A C 1
ATOM 756 O O . ASP A 1 98 ? -8.936 9.534 -2.015 1.00 69.88 98 ASP A O 1
ATOM 760 N N . PRO A 1 99 ? -9.712 11.268 -3.197 1.00 64.25 99 PRO A N 1
ATOM 761 C CA . PRO A 1 99 ? -11.048 10.695 -3.393 1.00 64.25 99 PRO A CA 1
ATOM 762 C C . PRO A 1 99 ? -11.060 9.376 -4.177 1.00 64.25 99 PRO A C 1
ATOM 764 O O . PRO A 1 99 ? -12.037 8.623 -4.108 1.00 64.25 99 PRO A O 1
ATOM 767 N N . SER A 1 100 ? -10.011 9.119 -4.962 1.00 63.03 100 SER A N 1
ATOM 768 C CA . SER A 1 100 ? -9.824 7.878 -5.715 1.00 63.03 100 SER A CA 1
ATOM 769 C C . SER A 1 100 ? -9.298 6.736 -4.840 1.00 63.03 100 SER A C 1
ATOM 771 O O . SER A 1 100 ? -9.388 5.565 -5.223 1.00 63.03 100 SER A O 1
ATOM 773 N N . PHE A 1 101 ? -8.805 7.063 -3.646 1.00 60.62 101 PHE A N 1
ATOM 774 C CA . PHE A 1 101 ? -8.210 6.135 -2.707 1.00 60.62 101 PHE A CA 1
ATOM 775 C C . PHE A 1 101 ? -9.240 5.671 -1.664 1.00 60.62 101 PHE A C 1
ATOM 777 O O . PHE A 1 101 ? -9.735 6.433 -0.840 1.00 60.62 101 PHE A O 1
ATOM 784 N N . LEU A 1 102 ? -9.583 4.379 -1.730 1.00 58.97 102 LEU A N 1
ATOM 785 C CA . LEU A 1 102 ? -10.272 3.590 -0.693 1.00 58.97 102 LEU A CA 1
ATOM 786 C C . LEU A 1 102 ? -11.491 4.248 -0.001 1.00 58.97 102 LEU A C 1
ATOM 788 O O . LEU A 1 102 ? -11.498 4.475 1.207 1.00 58.97 102 LEU A O 1
ATOM 792 N N . ARG A 1 103 ? -12.601 4.423 -0.737 1.00 52.62 103 ARG A N 1
ATOM 793 C CA . ARG A 1 103 ? -13.896 4.876 -0.170 1.00 52.62 103 ARG A CA 1
ATOM 794 C C . ARG A 1 103 ? -14.518 3.923 0.868 1.00 52.62 103 ARG A C 1
ATOM 796 O O . ARG A 1 103 ? -15.255 4.385 1.726 1.00 52.62 103 ARG A O 1
ATOM 803 N N . MET A 1 104 ? -14.247 2.614 0.838 1.00 51.34 104 MET A N 1
ATOM 804 C CA . MET A 1 104 ? -15.034 1.666 1.652 1.00 51.34 104 MET A CA 1
ATOM 805 C C . MET A 1 104 ? -14.582 1.533 3.114 1.00 51.34 104 MET A C 1
ATOM 807 O O . MET A 1 104 ? -15.432 1.542 3.997 1.00 51.34 104 MET A O 1
ATOM 811 N N . SER A 1 105 ? -13.280 1.455 3.402 1.00 51.09 105 SER A N 1
ATOM 812 C CA . SER A 1 105 ? -12.776 1.343 4.788 1.00 51.09 105 SER A CA 1
ATOM 813 C C . SER A 1 105 ? -12.647 2.697 5.495 1.00 51.09 105 SER A C 1
ATOM 815 O O . SER A 1 105 ? -12.594 2.745 6.724 1.00 51.09 105 SER A O 1
ATOM 817 N N . PHE A 1 106 ? -12.653 3.807 4.747 1.00 55.47 106 PHE A N 1
ATOM 818 C CA . PHE A 1 106 ? -12.624 5.158 5.313 1.00 55.47 106 PHE A CA 1
ATOM 819 C C . PHE A 1 106 ? -13.988 5.742 5.639 1.00 55.47 106 PHE A C 1
ATOM 821 O O . PHE A 1 106 ? -14.065 6.558 6.554 1.00 55.47 106 PHE A O 1
ATOM 828 N N . ASP A 1 107 ? -15.063 5.340 4.963 1.00 54.06 107 ASP A N 1
ATOM 829 C CA . ASP A 1 107 ? -16.398 5.841 5.3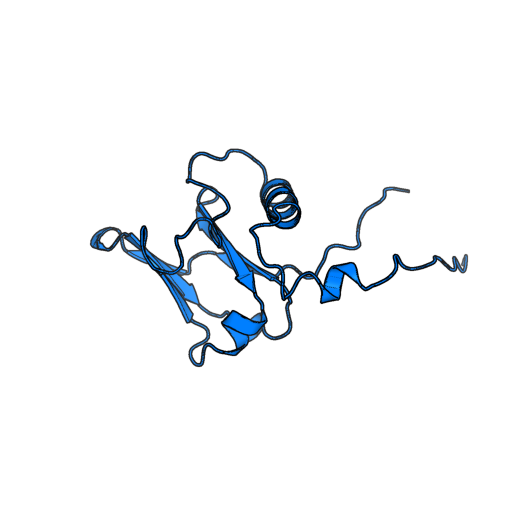03 1.00 54.06 107 ASP A CA 1
ATOM 830 C C . ASP A 1 107 ? -16.792 5.465 6.743 1.00 54.06 107 ASP A C 1
ATOM 832 O O . ASP A 1 107 ? -17.409 6.267 7.440 1.00 54.06 107 ASP A O 1
ATOM 836 N N . GLU A 1 108 ? -16.371 4.299 7.245 1.00 52.12 108 GLU A N 1
ATOM 837 C CA . GLU A 1 108 ? -16.535 3.939 8.662 1.00 52.12 108 GLU A CA 1
ATOM 838 C C . GLU A 1 108 ? -15.676 4.793 9.607 1.00 52.12 108 GLU A C 1
ATOM 840 O O . GLU A 1 108 ? -16.104 5.096 10.722 1.00 52.12 108 GLU A O 1
ATOM 845 N N . LEU A 1 109 ? -14.490 5.222 9.167 1.00 51.75 109 LEU A N 1
ATOM 846 C CA . LEU A 1 109 ? -13.602 6.093 9.943 1.00 51.75 109 LEU A CA 1
ATOM 847 C C . LEU A 1 109 ? -14.088 7.550 9.955 1.00 51.75 109 LEU A C 1
ATOM 849 O O . LEU A 1 109 ? -14.031 8.199 10.995 1.00 51.75 109 LEU A O 1
ATOM 853 N N . ARG A 1 110 ? -14.626 8.044 8.834 1.00 53.72 110 ARG A N 1
ATOM 854 C CA . ARG A 1 110 ? -15.197 9.393 8.684 1.00 53.72 110 ARG A CA 1
ATOM 855 C C . ARG A 1 110 ? -16.518 9.581 9.434 1.00 53.72 110 ARG A C 1
ATOM 857 O O . ARG A 1 110 ? -16.849 10.707 9.785 1.00 53.72 110 ARG A O 1
ATOM 864 N N . ARG A 1 111 ? -17.275 8.504 9.684 1.00 53.19 111 ARG A N 1
ATOM 865 C CA . ARG A 1 111 ? -18.555 8.545 10.421 1.00 53.19 111 ARG A CA 1
ATOM 866 C C . ARG A 1 111 ? -18.401 8.626 11.942 1.00 53.19 111 ARG A C 1
ATOM 868 O O . ARG A 1 111 ? -19.402 8.826 12.627 1.00 53.19 111 ARG A O 1
ATOM 875 N N . ARG A 1 112 ? -17.194 8.459 12.494 1.00 47.56 112 ARG A N 1
ATOM 876 C CA . ARG A 1 112 ? -16.978 8.610 13.939 1.00 47.56 112 ARG A CA 1
ATOM 877 C C . ARG A 1 112 ? -16.852 10.099 14.287 1.00 47.56 112 ARG A C 1
ATOM 879 O O . ARG A 1 112 ? -15.975 10.758 13.730 1.00 47.56 112 ARG A O 1
ATOM 886 N N . PRO A 1 113 ? -17.691 10.643 15.190 1.00 39.25 113 PRO A N 1
ATOM 887 C CA . PRO A 1 113 ? -17.500 12.003 15.673 1.00 39.25 113 PRO A CA 1
ATOM 888 C C . PRO A 1 113 ? -16.140 12.116 16.385 1.00 39.25 113 PRO A C 1
ATOM 890 O O . PRO A 1 113 ? -15.705 11.146 17.018 1.00 39.25 113 PRO A O 1
ATOM 893 N N . PRO A 1 114 ? -15.459 13.275 16.306 1.00 37.44 114 PRO A N 1
ATOM 894 C CA . PRO A 1 114 ? -14.277 13.521 17.123 1.00 37.44 114 PRO A CA 1
ATOM 895 C C . PRO A 1 114 ? -14.661 13.361 18.605 1.00 37.44 114 PRO A C 1
ATOM 897 O O . PRO A 1 114 ? -15.717 13.858 19.010 1.00 37.44 114 PRO A O 1
ATOM 900 N N . PRO A 1 115 ? -13.870 12.645 19.422 1.00 44.38 115 PRO A N 1
ATOM 901 C CA . PRO A 1 115 ? -14.254 12.374 20.799 1.00 44.38 115 PRO A CA 1
ATOM 902 C C . PRO A 1 115 ? -14.325 13.678 21.599 1.00 44.38 115 PRO A C 1
ATOM 904 O O . PRO A 1 115 ? -13.393 14.483 21.589 1.00 44.38 115 PRO A O 1
ATOM 907 N N . GLN A 1 116 ? -15.439 13.876 22.305 1.00 37.72 116 GLN A N 1
ATOM 908 C CA . GLN A 1 116 ? -15.588 14.969 23.259 1.00 37.72 116 GLN A CA 1
ATOM 909 C C . GLN A 1 116 ? -14.762 14.655 24.513 1.00 37.72 116 GLN A C 1
ATOM 911 O O . GLN A 1 116 ? -14.949 13.617 25.145 1.00 37.72 116 GLN A O 1
ATOM 916 N N . GLN A 1 117 ? -13.817 15.531 24.857 1.00 37.31 117 GLN A N 1
ATOM 917 C CA . GLN A 1 117 ? -12.989 15.391 26.053 1.00 37.31 117 GLN A CA 1
ATOM 918 C C . GLN A 1 117 ? -13.804 15.700 27.315 1.00 37.31 117 GLN A C 1
ATOM 920 O O . GLN A 1 117 ? -14.154 16.851 27.562 1.00 37.31 117 GLN A O 1
ATOM 925 N N . THR A 1 118 ? -14.020 14.708 28.176 1.00 37.94 118 THR A N 1
ATOM 926 C CA . THR A 1 118 ? -14.239 14.946 29.609 1.00 37.94 118 THR A CA 1
ATOM 927 C C . THR A 1 118 ? -12.908 14.772 30.328 1.00 37.94 118 THR A C 1
ATOM 929 O O . THR A 1 118 ? -12.478 13.656 30.609 1.00 37.94 118 THR A O 1
ATOM 932 N N . CYS A 1 119 ? -12.228 15.887 30.595 1.00 30.97 119 CYS A N 1
ATOM 933 C CA . CYS A 1 119 ? -11.053 15.916 31.459 1.00 30.97 119 CYS A CA 1
ATOM 934 C C . CYS A 1 119 ? -11.474 15.713 32.920 1.00 30.97 119 CYS A C 1
ATOM 936 O O . CYS A 1 119 ? -11.937 16.650 33.567 1.00 30.97 119 CYS A O 1
ATOM 938 N N . THR A 1 120 ? -11.253 14.525 33.476 1.00 38.78 120 THR A N 1
ATOM 939 C CA . THR A 1 120 ? -11.091 14.357 34.926 1.00 38.78 120 THR A CA 1
ATOM 940 C C . THR A 1 120 ? -9.638 14.643 35.285 1.00 38.78 120 THR A C 1
ATOM 942 O O . THR A 1 120 ? -8.745 13.870 34.947 1.00 38.78 120 THR A O 1
ATOM 945 N N . ARG A 1 121 ? -9.405 15.787 35.938 1.00 36.50 121 ARG A N 1
ATOM 946 C CA . ARG A 1 121 ? -8.144 16.099 36.625 1.00 36.50 121 ARG A CA 1
ATOM 947 C C . ARG A 1 121 ? -7.974 15.144 37.815 1.00 36.50 121 ARG A C 1
ATOM 949 O O . ARG A 1 121 ? -8.898 15.042 38.620 1.00 36.50 121 ARG A O 1
ATOM 956 N N . GLN A 1 122 ? -6.809 14.514 37.933 1.00 38.91 122 GLN A N 1
ATOM 957 C CA . GLN A 1 122 ? -6.245 14.049 39.204 1.00 38.91 122 GLN A CA 1
ATOM 958 C C . GLN A 1 122 ? -4.968 14.838 39.469 1.00 38.91 122 GLN A C 1
ATOM 960 O O . GLN A 1 122 ? -4.253 15.115 38.477 1.00 38.91 122 GLN A O 1
#

Solvent-accessible surface area (backbone atoms only — not comparable to full-atom values): 7399 Å² total; per-residue (Å²): 130,81,96,74,86,86,72,74,66,66,44,76,43,63,49,74,44,76,40,79,94,68,44,30,35,32,32,64,69,50,59,81,40,54,89,29,50,35,34,39,40,32,57,66,99,30,29,35,34,53,42,50,17,69,63,52,63,70,39,90,82,19,58,49,75,40,30,70,85,34,90,63,48,35,77,64,27,36,70,36,91,52,78,53,82,68,55,69,71,59,44,52,51,55,46,71,69,36,86,78,34,61,67,74,57,42,53,67,59,70,70,53,74,82,83,81,85,80,83,80,85,128

Foldseek 3Di:
DDDDDDDQPEAEWEFPDADPVQRKTKTAPQVVCQPRQKYWYDHPQAWIWIDGNVVQVPDPRRMDMDTCVDPCNDPQTTQGPSPDPDGPVVSVVVLLPDPSHDPDSCVVVVPDDDDDDDDDDD

Organism: NCBI:txid1169539